Protein AF-A0A699SNW7-F1 (afdb_monomer_lite)

Secondary structure (DSSP, 8-state):
-TTSTT-EEEETTEEEEPPP-SEEEEES-----S-HHHHHHHHTSSSEEEEEESS--TTGGG-SEEEEPPPHHHHHHHHHH---S--HHHHHHHHHHHHHHH-TTTS--SSTTSS--SS-HHHHTTT-SS--S---

Foldseek 3Di:
DLLDAQDWDDDPNDIDGHHQAQEAEEDDDPPPDPDVVVVLNSLVRHVFYEAADCDDDPSVVSGPHYHHDPDVVVVVVVVVVPPDPDPVVVVVVVVLVVVCVVPQPVRFDPDPVSHDDQFDPPQQVVVDPPTHRDDD

Sequence (136 aa):
MLESPGRVFQLNGATIRYPDIGLVYLVADTANPQNFNHLRAAWASPETVVCHASSWTPTSRFADIVCATEWIAHLSQRALKERTPGNRALKETAESFERFLSAPETYPLKTPSGKVELFSKTIADFGYQDCGGHPA

pLDDT: mean 72.88, std 15.33, range [40.19, 94.19]

Organism: Tanacetum cinerariifolium (NCBI:txid118510)

Radius of gyration: 19.06 Å; chains: 1; bounding box: 46×37×50 Å

Structure (mmCIF, N/CA/C/O backbone):
data_AF-A0A699SNW7-F1
#
_entry.id   AF-A0A699SNW7-F1
#
loop_
_atom_site.group_PDB
_atom_site.id
_atom_site.type_symbol
_atom_site.label_atom_id
_atom_site.label_alt_id
_atom_site.label_comp_id
_atom_site.label_asym_id
_atom_site.label_entity_id
_atom_site.label_seq_id
_atom_site.pdbx_PDB_ins_code
_atom_site.Cartn_x
_atom_site.Cartn_y
_atom_site.Cartn_z
_atom_site.occupancy
_atom_site.B_iso_or_equiv
_atom_site.auth_seq_id
_atom_site.auth_comp_id
_atom_site.auth_asym_id
_atom_site.auth_atom_id
_atom_site.pdbx_PDB_model_num
ATOM 1 N N . MET A 1 1 ? -8.137 4.943 14.015 1.00 78.19 1 MET A N 1
ATOM 2 C CA . MET A 1 1 ? -8.303 5.703 12.761 1.00 78.19 1 MET A CA 1
ATOM 3 C C . MET A 1 1 ? -8.961 4.818 11.717 1.00 78.19 1 MET A C 1
ATOM 5 O O . MET A 1 1 ? -10.143 5.012 11.506 1.00 78.19 1 MET A O 1
ATOM 9 N N . LEU A 1 2 ? -8.275 3.790 11.203 1.00 81.62 2 LEU A N 1
ATOM 10 C CA . LEU A 1 2 ? -8.832 2.858 10.208 1.00 81.62 2 LEU A CA 1
ATOM 11 C C . LEU A 1 2 ? -10.087 2.099 10.686 1.00 81.62 2 LEU A C 1
ATOM 13 O O . LEU A 1 2 ? -11.085 2.087 9.994 1.00 81.62 2 LEU A O 1
ATOM 17 N N . GLU A 1 3 ? -10.105 1.552 11.907 1.00 84.81 3 GLU A N 1
ATOM 18 C CA . GLU A 1 3 ? -11.291 0.834 12.434 1.00 84.81 3 GLU A CA 1
ATOM 19 C C . GLU A 1 3 ? -12.453 1.748 12.870 1.00 84.81 3 GLU A C 1
ATOM 21 O O . GLU A 1 3 ? -13.480 1.273 13.351 1.00 84.81 3 GLU A O 1
ATOM 26 N N . SER A 1 4 ? -12.289 3.074 12.836 1.00 88.56 4 SER A N 1
ATOM 27 C CA . SER A 1 4 ? -13.331 3.989 13.326 1.00 88.56 4 SER A CA 1
ATOM 28 C C . SER A 1 4 ? -13.312 5.344 12.610 1.00 88.56 4 SER A C 1
ATOM 30 O O . SER A 1 4 ? -13.056 6.363 13.268 1.00 88.56 4 SER A O 1
ATOM 32 N N . PRO A 1 5 ? -13.577 5.394 11.293 1.00 87.62 5 PRO A N 1
ATOM 33 C CA . PRO A 1 5 ? -13.720 6.655 10.572 1.00 87.62 5 PRO A CA 1
ATOM 34 C C . PRO A 1 5 ? -14.728 7.582 11.267 1.00 87.62 5 PRO A C 1
ATOM 36 O O . PRO A 1 5 ? -15.752 7.143 11.791 1.00 87.62 5 PRO A O 1
ATOM 39 N N . GLY A 1 6 ? -14.427 8.878 11.344 1.00 89.44 6 GLY A N 1
ATOM 40 C CA . GLY A 1 6 ? -15.331 9.875 11.925 1.00 89.44 6 GLY A CA 1
ATOM 41 C C . GLY A 1 6 ? -15.425 9.901 13.458 1.00 89.44 6 GLY A C 1
ATOM 42 O O . GLY A 1 6 ? -16.066 10.810 13.996 1.00 89.44 6 GLY A O 1
ATOM 43 N N . ARG A 1 7 ? -14.773 8.981 14.185 1.00 93.12 7 ARG A N 1
ATOM 44 C CA . ARG A 1 7 ? -14.696 9.052 15.655 1.00 93.12 7 ARG A CA 1
ATOM 45 C C . ARG A 1 7 ? -13.970 10.326 16.086 1.00 93.12 7 ARG A C 1
ATOM 47 O O . ARG A 1 7 ? -12.923 10.673 15.545 1.00 93.12 7 ARG A O 1
ATOM 54 N N . VAL A 1 8 ? -14.522 10.996 17.093 1.00 93.50 8 VAL A N 1
ATOM 55 C CA . VAL A 1 8 ? -13.940 12.198 17.699 1.00 93.50 8 VAL A CA 1
ATOM 56 C C . VAL A 1 8 ? -13.159 11.812 18.955 1.00 93.50 8 VAL A C 1
ATOM 58 O O . VAL A 1 8 ? -13.609 10.965 19.729 1.00 93.50 8 VAL A O 1
ATOM 61 N N . PHE A 1 9 ? -11.983 12.404 19.153 1.00 89.69 9 PHE A N 1
ATOM 62 C CA . PHE A 1 9 ? -11.145 12.185 20.329 1.00 89.69 9 PHE A CA 1
ATOM 63 C C . PHE A 1 9 ? -10.331 13.437 20.677 1.00 89.69 9 PHE A C 1
ATOM 65 O O . PHE A 1 9 ? -10.046 14.265 19.812 1.00 89.69 9 PHE A O 1
ATOM 72 N N . GLN A 1 10 ? -9.940 13.550 21.948 1.00 94.19 10 GLN A N 1
ATOM 73 C CA . GLN A 1 10 ? -9.067 14.624 22.415 1.00 94.19 10 GLN A CA 1
ATOM 74 C C . GLN A 1 10 ? -7.601 14.200 22.305 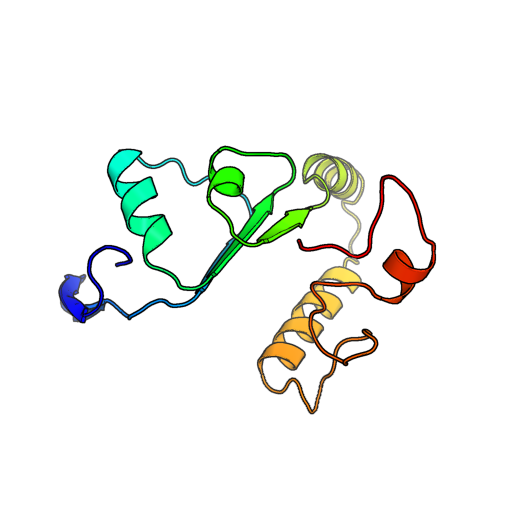1.00 94.19 10 GLN A C 1
ATOM 76 O O . GLN A 1 10 ? -7.230 13.129 22.786 1.00 94.19 10 GLN A O 1
ATOM 81 N N . LEU A 1 11 ? -6.764 15.055 21.723 1.00 85.56 11 LEU A N 1
ATOM 82 C CA . LEU A 1 11 ? -5.316 14.872 21.645 1.00 85.56 11 LEU A CA 1
ATOM 83 C C . LEU A 1 11 ? -4.617 16.212 21.868 1.00 85.56 11 LEU A C 1
ATOM 85 O O . LEU A 1 11 ? -4.860 17.161 21.132 1.00 85.56 11 LEU A O 1
ATOM 89 N N . ASN A 1 12 ? -3.744 16.295 22.874 1.00 89.94 12 ASN A N 1
ATOM 90 C CA . ASN A 1 12 ? -2.976 17.508 23.200 1.00 89.94 12 ASN A CA 1
ATOM 91 C C . ASN A 1 12 ? -3.843 18.779 23.328 1.00 89.94 12 ASN A C 1
ATOM 93 O O . ASN A 1 12 ? -3.457 19.854 22.881 1.00 89.94 12 ASN A O 1
ATOM 97 N N . GLY A 1 13 ? -5.041 18.648 23.910 1.00 92.88 13 GLY A N 1
ATOM 98 C CA . GLY A 1 13 ? -6.002 19.750 24.060 1.00 92.88 13 GLY A CA 1
ATOM 99 C C . GLY A 1 13 ? -6.806 20.087 22.799 1.00 92.88 13 GLY A C 1
ATOM 100 O O . GLY A 1 13 ? -7.724 20.898 22.875 1.00 92.88 13 GLY A O 1
ATOM 101 N N . ALA A 1 14 ? -6.521 19.444 21.665 1.00 87.56 14 ALA A N 1
ATOM 102 C CA . ALA A 1 14 ? -7.277 19.588 20.429 1.00 87.56 14 ALA A CA 1
ATOM 103 C C . ALA A 1 14 ? -8.338 18.489 20.286 1.00 87.56 14 ALA A C 1
ATOM 105 O O . ALA A 1 14 ? -8.103 17.327 20.625 1.00 87.56 14 ALA A O 1
ATOM 106 N N . THR A 1 15 ? -9.491 18.860 19.733 1.00 93.94 15 THR A N 1
ATOM 107 C CA . THR A 1 15 ? -10.534 17.921 19.314 1.00 93.94 15 THR A CA 1
ATOM 108 C C . THR A 1 15 ? -10.259 17.484 17.884 1.00 93.94 15 THR A C 1
ATOM 110 O O . THR A 1 15 ? -10.349 18.290 16.959 1.00 93.94 15 THR A O 1
ATOM 113 N N . ILE A 1 16 ? -9.930 16.210 17.691 1.00 91.00 16 ILE A N 1
ATOM 114 C CA . ILE A 1 16 ? -9.609 15.640 16.382 1.00 91.00 16 ILE A CA 1
ATOM 115 C C . ILE A 1 16 ? -10.699 14.642 15.992 1.00 91.00 16 ILE A C 1
ATOM 117 O O . ILE A 1 16 ? -11.161 13.847 16.810 1.00 91.00 16 ILE A O 1
ATOM 121 N N . ARG A 1 17 ? -11.107 14.669 14.722 1.00 90.06 17 ARG A N 1
ATOM 122 C CA . ARG A 1 17 ? -11.973 13.659 14.108 1.00 90.06 17 ARG A CA 1
ATOM 123 C C . ARG A 1 17 ? -11.116 12.754 13.231 1.00 90.06 17 ARG A C 1
ATOM 125 O O . ARG A 1 17 ? -10.350 13.260 12.416 1.00 90.06 17 ARG A O 1
ATOM 132 N N . TYR A 1 18 ? -11.234 11.437 13.389 1.00 87.75 18 TYR A N 1
ATOM 133 C CA . TYR A 1 18 ? -10.534 10.512 12.503 1.00 87.75 18 TYR A CA 1
ATOM 134 C C . TYR A 1 18 ? -11.007 10.705 11.057 1.00 87.75 18 TYR A C 1
ATOM 136 O O . TYR A 1 18 ? -12.222 10.708 10.828 1.00 87.75 18 TYR A O 1
ATOM 144 N N . PRO A 1 19 ? -10.078 10.869 10.099 1.00 81.94 19 PRO A N 1
ATOM 145 C CA . PRO A 1 19 ? -10.425 10.909 8.690 1.00 81.94 19 PRO A CA 1
ATOM 146 C C . PRO A 1 19 ? -10.958 9.551 8.239 1.00 81.94 19 PRO A C 1
ATOM 148 O O . PRO A 1 19 ? -10.654 8.516 8.841 1.00 81.94 19 PRO A O 1
ATOM 151 N N . ASP A 1 20 ? -11.741 9.587 7.170 1.00 84.69 20 ASP A N 1
ATOM 152 C CA . ASP A 1 20 ? -12.061 8.403 6.389 1.00 84.69 20 ASP A CA 1
ATOM 153 C C . ASP A 1 20 ? -10.930 8.166 5.383 1.00 84.69 20 ASP A C 1
ATOM 155 O O . ASP A 1 20 ? -10.555 9.080 4.647 1.00 84.69 20 ASP A O 1
ATOM 159 N N . ILE A 1 21 ? -10.301 6.993 5.433 1.00 82.25 21 ILE A N 1
ATOM 160 C CA . ILE A 1 21 ? -9.050 6.716 4.716 1.00 82.25 21 ILE A CA 1
ATOM 161 C C . ILE A 1 21 ? -9.316 5.667 3.650 1.00 82.25 21 ILE A C 1
ATOM 163 O O . ILE A 1 21 ? -9.411 4.486 3.966 1.00 82.25 21 ILE A O 1
ATOM 167 N N . GLY A 1 22 ? -9.361 6.105 2.391 1.00 77.38 22 GLY A N 1
ATOM 168 C CA . GLY A 1 22 ? -9.510 5.216 1.235 1.00 77.38 22 GLY A CA 1
ATOM 169 C C . GLY A 1 22 ? -8.203 4.569 0.763 1.00 77.38 22 GLY A C 1
ATOM 170 O O . GLY A 1 22 ? -8.242 3.493 0.184 1.00 77.38 22 GLY A O 1
ATOM 171 N N . LEU A 1 23 ? -7.039 5.173 1.038 1.00 84.06 23 LEU A N 1
ATOM 172 C CA . LEU A 1 23 ? -5.738 4.669 0.582 1.00 84.06 23 LEU A CA 1
ATOM 173 C C . LEU A 1 23 ? -4.724 4.603 1.724 1.00 84.06 23 LEU A C 1
ATOM 175 O O . LEU A 1 23 ? -4.470 5.599 2.404 1.00 84.06 23 LEU A O 1
ATOM 179 N N . VAL A 1 24 ? -4.076 3.449 1.869 1.00 82.94 24 VAL A N 1
ATOM 180 C CA . VAL A 1 24 ? -2.890 3.274 2.714 1.00 82.94 24 VAL A CA 1
ATOM 181 C C . VAL A 1 24 ? -1.687 2.994 1.822 1.00 82.94 24 VAL A C 1
ATOM 183 O O . VAL A 1 24 ? -1.640 1.981 1.136 1.00 82.94 24 VAL A O 1
ATOM 186 N N . TYR A 1 25 ? -0.696 3.885 1.848 1.00 84.81 25 TYR A N 1
ATOM 187 C CA . TYR A 1 25 ? 0.574 3.712 1.142 1.00 84.81 25 TYR A CA 1
ATOM 188 C C . TYR A 1 25 ? 1.701 3.525 2.162 1.00 84.81 25 TYR A C 1
ATOM 190 O O . TYR A 1 25 ? 2.046 4.455 2.894 1.00 84.81 25 TYR A O 1
ATOM 198 N N . LEU A 1 26 ? 2.246 2.311 2.241 1.00 79.00 26 LEU A N 1
ATOM 199 C CA . LEU A 1 26 ? 3.237 1.917 3.238 1.00 79.00 26 LEU A CA 1
ATOM 200 C C . LEU A 1 26 ? 4.614 1.733 2.588 1.00 79.00 26 LEU A C 1
ATOM 202 O O . LEU A 1 26 ? 4.764 0.918 1.681 1.00 79.00 26 LEU A O 1
ATOM 206 N N . VAL A 1 27 ? 5.628 2.447 3.081 1.00 75.12 27 VAL A N 1
ATOM 207 C CA . VAL A 1 27 ? 7.029 2.333 2.637 1.00 75.12 27 VAL A CA 1
ATOM 208 C C . VAL A 1 27 ? 7.896 1.993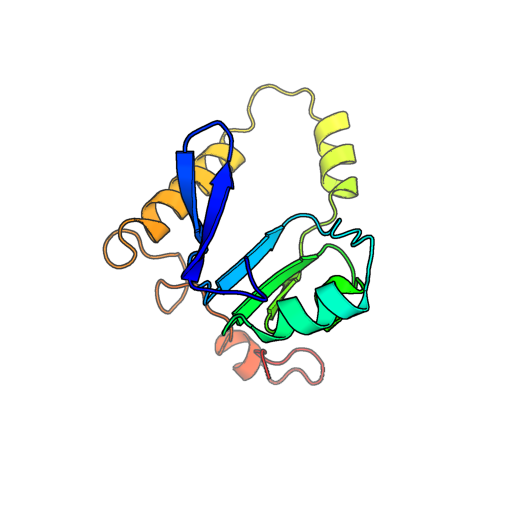 3.842 1.00 75.12 27 VAL A C 1
ATOM 210 O O . VAL A 1 27 ? 7.760 2.638 4.877 1.00 75.12 27 VAL A O 1
ATOM 213 N N . ALA A 1 28 ? 8.796 1.018 3.685 1.00 62.47 28 ALA A N 1
ATOM 214 C CA . ALA A 1 28 ? 9.586 0.422 4.766 1.00 62.47 28 ALA A CA 1
ATOM 215 C C . ALA A 1 28 ? 8.690 -0.293 5.793 1.00 62.47 28 ALA A C 1
ATOM 217 O O . ALA A 1 28 ? 8.288 0.251 6.819 1.00 62.47 28 ALA A O 1
ATOM 218 N N . ASP A 1 29 ? 8.353 -1.541 5.474 1.00 60.12 29 ASP A N 1
ATOM 219 C CA . ASP A 1 29 ? 7.475 -2.374 6.285 1.00 60.12 29 ASP A CA 1
ATOM 220 C C . ASP A 1 29 ? 8.076 -2.747 7.650 1.00 60.12 29 ASP A C 1
ATOM 222 O O . ASP A 1 29 ? 8.771 -3.751 7.807 1.00 60.12 29 ASP A O 1
ATOM 226 N N . THR A 1 30 ? 7.736 -1.960 8.666 1.00 55.78 30 THR A N 1
ATOM 227 C CA . THR A 1 30 ? 7.826 -2.386 10.063 1.00 55.78 30 THR A CA 1
ATOM 228 C C . THR A 1 30 ? 6.518 -2.104 10.792 1.00 55.78 30 THR A C 1
ATOM 230 O O . THR A 1 30 ? 6.517 -1.523 11.883 1.00 55.78 30 THR A O 1
ATOM 233 N N . ALA A 1 31 ? 5.378 -2.488 10.208 1.00 56.03 31 ALA A N 1
ATOM 234 C CA . ALA A 1 31 ? 4.161 -2.583 11.002 1.00 56.03 31 ALA A CA 1
ATOM 235 C C . ALA A 1 31 ? 4.351 -3.740 11.998 1.00 56.03 31 ALA A C 1
ATOM 237 O O . ALA A 1 31 ? 4.172 -4.905 11.660 1.00 56.03 31 ALA A O 1
ATOM 238 N N . ASN A 1 32 ? 4.763 -3.424 13.228 1.00 61.72 32 ASN A N 1
ATOM 239 C CA . ASN A 1 32 ? 4.821 -4.374 14.339 1.00 61.72 32 ASN A CA 1
ATOM 240 C C . ASN A 1 32 ? 3.608 -4.143 15.252 1.00 61.72 32 ASN A C 1
ATOM 242 O O . ASN A 1 32 ? 3.731 -3.482 16.291 1.00 61.72 32 ASN A O 1
ATOM 246 N N . PRO A 1 33 ? 2.399 -4.568 14.838 1.00 63.81 33 PRO A N 1
ATOM 247 C CA . PRO A 1 33 ? 1.214 -4.352 15.643 1.00 63.81 33 PRO A CA 1
ATOM 248 C C . PRO A 1 33 ? 1.315 -5.172 16.930 1.00 63.81 33 PRO A C 1
ATOM 250 O O . PRO A 1 33 ? 1.565 -6.373 16.915 1.00 63.81 33 PRO A O 1
ATOM 253 N N . GLN A 1 34 ? 1.014 -4.537 18.058 1.00 68.44 34 GLN A N 1
ATOM 254 C CA . GLN A 1 34 ? 0.876 -5.240 19.337 1.00 68.44 34 GLN A CA 1
ATOM 255 C C . GLN A 1 34 ? -0.287 -6.253 19.314 1.00 68.44 34 GLN A C 1
ATOM 257 O O . GLN A 1 34 ? -0.315 -7.188 20.109 1.00 68.44 34 GLN A O 1
ATOM 262 N N . ASN A 1 35 ? -1.256 -6.082 18.403 1.00 75.75 35 ASN A N 1
ATOM 263 C CA . ASN A 1 35 ? -2.381 -6.993 18.224 1.00 75.75 35 ASN A CA 1
ATOM 264 C C . ASN A 1 35 ? -2.703 -7.206 16.736 1.00 75.75 35 ASN A C 1
ATOM 266 O O . ASN A 1 35 ? -3.227 -6.322 16.054 1.00 75.75 35 ASN A O 1
ATOM 270 N N . PHE A 1 36 ? -2.418 -8.413 16.249 1.00 71.75 36 PHE A N 1
ATOM 271 C CA . PHE A 1 36 ? -2.612 -8.798 14.851 1.00 71.75 36 PHE A CA 1
ATOM 272 C C . PHE A 1 36 ? -4.083 -8.842 14.412 1.00 71.75 36 PHE A C 1
ATOM 274 O O . PHE A 1 36 ? -4.367 -8.608 13.240 1.00 71.75 36 PHE A O 1
ATOM 281 N N . ASN A 1 37 ? -5.027 -9.091 15.326 1.00 79.94 37 ASN A N 1
ATOM 282 C CA . ASN A 1 37 ? -6.450 -9.148 14.976 1.00 79.94 37 ASN A CA 1
ATOM 283 C C . ASN A 1 37 ? -6.994 -7.763 14.622 1.00 79.94 37 ASN A C 1
ATOM 285 O O . ASN A 1 37 ? -7.726 -7.625 13.643 1.00 79.94 37 ASN A O 1
ATOM 289 N N . HIS A 1 38 ? -6.581 -6.743 15.376 1.00 80.38 38 HIS A N 1
ATOM 290 C CA . HIS A 1 38 ? -6.890 -5.351 15.058 1.00 80.38 38 HIS A CA 1
ATOM 291 C C . HIS A 1 38 ? -6.203 -4.915 13.769 1.00 80.38 38 HIS A C 1
ATOM 293 O O . HIS A 1 38 ? -6.860 -4.361 12.897 1.00 80.38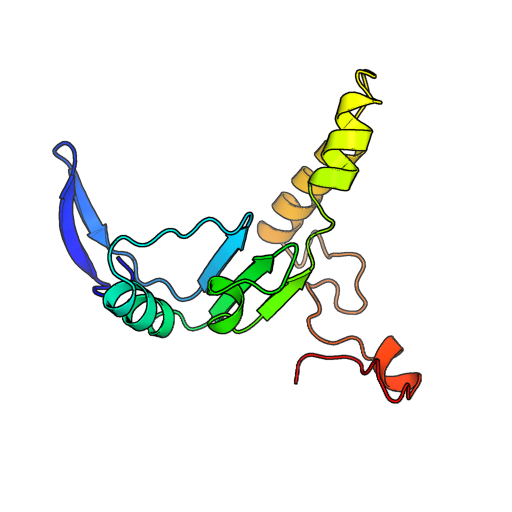 38 HIS A O 1
ATOM 299 N N . LEU A 1 39 ? -4.921 -5.262 13.569 1.00 77.06 39 LEU A N 1
ATOM 300 C CA . LEU A 1 39 ? -4.248 -4.955 12.301 1.00 77.06 39 LEU A CA 1
ATOM 301 C C . LEU A 1 39 ? -5.040 -5.500 11.106 1.00 77.06 39 LEU A C 1
ATOM 303 O O . LEU A 1 39 ? -5.301 -4.763 10.162 1.00 77.06 39 LEU A O 1
ATOM 307 N N . ARG A 1 40 ? -5.466 -6.766 11.171 1.00 78.12 40 ARG A N 1
ATOM 308 C CA . ARG A 1 40 ? -6.234 -7.399 10.095 1.00 78.12 40 ARG A CA 1
ATOM 309 C C . ARG A 1 40 ? -7.570 -6.699 9.842 1.00 78.12 40 ARG A C 1
ATOM 311 O O . ARG A 1 40 ? -7.929 -6.491 8.691 1.00 78.12 40 ARG A O 1
ATOM 318 N N . ALA A 1 41 ? -8.306 -6.354 10.899 1.00 81.44 41 ALA A N 1
ATOM 319 C CA . ALA A 1 41 ? -9.582 -5.652 10.774 1.00 81.44 41 ALA A CA 1
ATOM 320 C C . ALA A 1 41 ? -9.399 -4.237 10.201 1.00 81.44 41 ALA A C 1
ATOM 322 O O . ALA A 1 41 ? -10.129 -3.833 9.302 1.00 81.44 41 ALA A O 1
ATOM 323 N N . ALA A 1 42 ? -8.384 -3.513 10.674 1.00 81.81 42 ALA A N 1
ATOM 324 C CA . ALA A 1 42 ? -8.021 -2.188 10.192 1.00 81.81 42 ALA A CA 1
ATOM 325 C C . ALA A 1 42 ? -7.631 -2.187 8.707 1.00 81.81 42 ALA A C 1
ATOM 327 O O . ALA A 1 42 ? -7.984 -1.260 7.986 1.00 81.81 42 ALA A O 1
ATOM 328 N N . TRP A 1 43 ? -6.918 -3.219 8.254 1.00 77.88 43 TRP A N 1
ATOM 329 C CA . TRP A 1 43 ? -6.455 -3.354 6.870 1.00 77.88 43 TRP A CA 1
ATOM 330 C C . TRP A 1 43 ? -7.563 -3.650 5.862 1.00 77.88 43 TRP A C 1
ATOM 332 O O . TRP A 1 43 ? -7.361 -3.426 4.679 1.00 77.88 43 TRP A O 1
ATOM 342 N N . ALA A 1 44 ? -8.732 -4.096 6.319 1.00 81.25 44 ALA A N 1
ATOM 343 C CA . ALA A 1 44 ? -9.900 -4.280 5.461 1.00 81.25 44 ALA A CA 1
ATOM 344 C C . ALA A 1 44 ? -10.717 -2.990 5.255 1.00 81.25 44 ALA A C 1
ATOM 346 O O . ALA A 1 44 ? -11.703 -3.014 4.527 1.00 81.25 44 ALA A O 1
ATOM 347 N N . SER A 1 45 ? -10.373 -1.894 5.943 1.00 85.31 45 SER A N 1
ATOM 348 C CA . SER A 1 45 ? -11.139 -0.644 5.872 1.00 85.31 45 SER A CA 1
ATOM 349 C C . SER A 1 45 ? -10.810 0.246 4.666 1.00 85.31 45 SER A C 1
ATOM 351 O O . SER A 1 45 ? -11.750 0.851 4.156 1.00 85.31 45 SER A O 1
ATOM 353 N N . PRO A 1 46 ? -9.542 0.418 4.243 1.00 85.88 46 PRO A N 1
ATOM 354 C CA . PRO A 1 46 ? -9.222 1.193 3.047 1.00 85.88 46 PRO A CA 1
ATOM 355 C C . PRO A 1 46 ? -9.741 0.520 1.776 1.00 85.88 46 PRO A C 1
ATOM 357 O O . PRO A 1 46 ? -9.816 -0.702 1.705 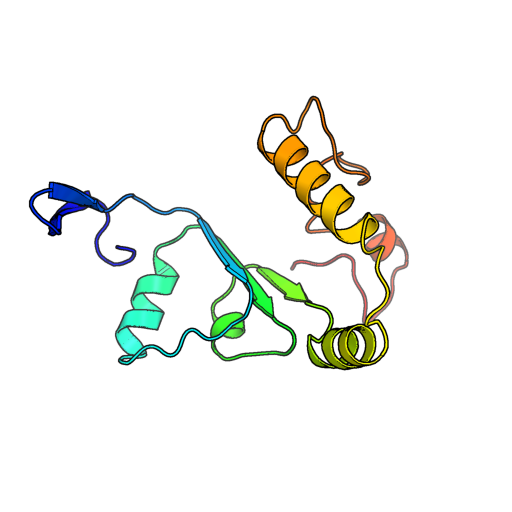1.00 85.88 46 PRO A O 1
ATOM 360 N N . GLU A 1 47 ? -10.021 1.319 0.748 1.00 85.88 47 GLU A N 1
ATOM 361 C CA . GLU A 1 47 ? -10.319 0.819 -0.600 1.00 85.88 47 GLU A CA 1
ATOM 362 C C . GLU A 1 47 ? -9.071 0.270 -1.296 1.00 85.88 47 GLU A C 1
ATOM 364 O O . GLU A 1 47 ? -9.171 -0.548 -2.206 1.00 85.88 47 GLU A O 1
ATOM 369 N N . THR A 1 48 ? -7.888 0.764 -0.927 1.00 84.62 48 THR A N 1
ATOM 370 C CA . THR A 1 48 ? -6.625 0.312 -1.508 1.00 84.62 48 THR A CA 1
ATOM 371 C C . THR A 1 48 ? -5.491 0.382 -0.494 1.00 84.62 48 THR A C 1
ATOM 373 O O . THR A 1 48 ? -5.306 1.376 0.215 1.00 84.62 48 THR A O 1
ATOM 376 N N . VAL A 1 49 ? -4.670 -0.661 -0.473 1.00 84.44 49 VAL A N 1
ATOM 377 C CA . VAL A 1 49 ? -3.441 -0.751 0.302 1.00 84.44 49 VAL A CA 1
ATOM 378 C C . VAL A 1 49 ? -2.270 -1.071 -0.618 1.00 84.44 49 VAL A C 1
ATOM 380 O O . VAL A 1 49 ? -2.211 -2.115 -1.265 1.00 84.44 49 VAL A O 1
ATOM 383 N N . VAL A 1 50 ? -1.297 -0.167 -0.642 1.00 85.62 50 VAL A N 1
ATOM 384 C CA . VAL A 1 50 ? -0.054 -0.311 -1.396 1.00 85.62 50 VAL A CA 1
ATOM 385 C C . VAL A 1 50 ? 1.088 -0.541 -0.417 1.00 85.62 50 VAL A C 1
ATOM 387 O O . VAL A 1 50 ? 1.325 0.266 0.484 1.00 85.62 50 VAL A O 1
ATOM 390 N N . CYS A 1 51 ? 1.819 -1.634 -0.604 1.00 83.69 51 CYS A N 1
ATOM 391 C CA . CYS A 1 51 ? 2.955 -2.010 0.223 1.00 83.69 51 CYS A CA 1
ATOM 392 C C . CYS A 1 51 ? 4.241 -1.982 -0.604 1.00 83.69 51 CYS A C 1
ATOM 394 O O . CYS A 1 51 ? 4.408 -2.752 -1.546 1.00 83.69 51 CYS A O 1
ATOM 396 N N . HIS A 1 52 ? 5.171 -1.108 -0.231 1.00 84.25 52 HIS A N 1
ATOM 397 C CA . HIS A 1 52 ? 6.528 -1.094 -0.756 1.00 84.25 52 HIS A CA 1
ATOM 398 C C . HIS A 1 52 ? 7.405 -1.984 0.130 1.00 84.25 52 HIS A C 1
ATOM 400 O O . HIS A 1 52 ? 7.771 -1.599 1.247 1.00 84.25 52 HIS A O 1
ATOM 406 N N . ALA A 1 53 ? 7.737 -3.177 -0.365 1.00 73.44 53 ALA A N 1
ATOM 407 C CA . ALA A 1 53 ? 8.470 -4.181 0.396 1.00 73.44 53 ALA A CA 1
ATOM 408 C C . ALA A 1 53 ? 9.685 -4.701 -0.376 1.00 73.44 53 ALA A C 1
ATOM 410 O O . ALA A 1 53 ? 9.698 -4.776 -1.602 1.00 73.44 53 ALA A O 1
ATOM 411 N N . SER A 1 54 ? 10.756 -5.012 0.348 1.00 71.12 54 SER A N 1
ATOM 412 C CA . SER A 1 54 ? 12.005 -5.537 -0.222 1.00 71.12 54 SER A CA 1
ATOM 413 C C . SER A 1 54 ? 12.007 -7.068 -0.317 1.00 71.12 54 SER A C 1
ATOM 415 O O . SER A 1 54 ? 12.886 -7.669 -0.933 1.00 71.12 54 SER A O 1
ATOM 417 N N . SER A 1 55 ? 11.019 -7.700 0.308 1.00 68.00 55 SER A N 1
ATOM 418 C CA . SER A 1 55 ? 10.721 -9.125 0.283 1.00 68.00 55 SER A CA 1
ATOM 419 C C . SER A 1 55 ? 9.238 -9.328 0.607 1.00 68.00 55 SER A C 1
ATOM 421 O O . SER A 1 55 ? 8.554 -8.395 1.018 1.00 68.00 55 SER A O 1
ATOM 423 N N . TRP A 1 56 ? 8.727 -10.547 0.429 1.00 73.56 56 TRP A N 1
ATOM 424 C CA . TRP A 1 56 ? 7.376 -10.901 0.863 1.00 73.56 56 TRP A CA 1
ATOM 425 C C . TRP A 1 56 ? 7.273 -10.851 2.391 1.00 73.56 56 TRP A C 1
ATOM 427 O O . TRP A 1 56 ? 7.779 -11.738 3.081 1.00 73.56 56 TRP A O 1
ATOM 437 N N . THR A 1 57 ? 6.602 -9.833 2.922 1.00 72.38 57 THR A N 1
ATOM 438 C CA . THR A 1 57 ? 6.388 -9.683 4.363 1.00 72.38 57 THR A CA 1
ATOM 439 C C . THR A 1 57 ? 4.954 -10.050 4.766 1.00 72.38 57 THR A C 1
ATOM 441 O O . THR A 1 57 ? 4.071 -10.152 3.906 1.00 72.38 57 THR A O 1
ATOM 444 N N . PRO A 1 58 ? 4.670 -10.260 6.069 1.00 72.06 58 PRO A N 1
ATOM 445 C CA . PRO A 1 58 ? 3.299 -10.445 6.543 1.00 72.06 58 PRO A CA 1
ATOM 446 C C . PRO A 1 58 ? 2.377 -9.294 6.131 1.00 72.06 58 PRO A C 1
ATOM 448 O O . PRO A 1 58 ? 1.230 -9.532 5.781 1.00 72.06 58 PRO A O 1
ATOM 451 N N . THR A 1 59 ? 2.893 -8.068 6.115 1.00 72.31 59 THR A N 1
ATOM 452 C CA . THR A 1 59 ? 2.172 -6.861 5.712 1.00 72.31 59 THR A CA 1
ATOM 453 C C . THR A 1 59 ? 1.857 -6.866 4.213 1.00 72.31 59 THR A C 1
ATOM 455 O O . THR A 1 59 ? 0.730 -6.572 3.824 1.00 72.31 59 THR A O 1
ATOM 458 N N . SER A 1 60 ? 2.787 -7.319 3.362 1.00 77.56 60 SER A N 1
ATOM 459 C CA . SER A 1 60 ? 2.533 -7.491 1.922 1.00 77.56 60 SER A CA 1
ATOM 460 C C . SER A 1 60 ? 1.416 -8.496 1.612 1.00 77.56 60 SER A C 1
ATOM 462 O O . SER A 1 60 ? 0.795 -8.392 0.562 1.00 77.56 60 SER A O 1
ATOM 464 N N . ARG A 1 61 ? 1.111 -9.449 2.512 1.00 78.25 61 ARG A N 1
ATOM 465 C CA . ARG A 1 61 ? -0.006 -10.409 2.331 1.00 78.25 61 ARG A CA 1
ATOM 466 C C . ARG A 1 61 ? -1.384 -9.795 2.392 1.00 78.25 61 ARG A C 1
ATOM 468 O O . ARG A 1 61 ? -2.328 -10.437 1.946 1.00 78.25 61 ARG A O 1
ATOM 475 N N . PHE A 1 62 ? -1.499 -8.610 2.962 1.00 77.94 62 PHE A N 1
ATOM 476 C CA . PHE A 1 62 ? -2.774 -7.931 3.098 1.00 77.94 62 PHE A CA 1
ATOM 477 C C . PHE A 1 62 ? -2.885 -6.740 2.135 1.00 77.94 62 PHE A C 1
ATOM 479 O O . PHE A 1 62 ? -3.863 -6.010 2.205 1.00 77.94 62 PHE A O 1
ATOM 486 N N . ALA A 1 63 ? -1.884 -6.522 1.272 1.00 79.88 63 ALA A N 1
ATOM 487 C CA . ALA A 1 63 ? -1.859 -5.407 0.335 1.00 79.88 63 ALA A CA 1
ATOM 488 C C . ALA A 1 63 ? -2.532 -5.781 -0.986 1.00 79.88 63 ALA A C 1
ATOM 490 O O . ALA A 1 63 ? -2.361 -6.899 -1.470 1.00 79.88 63 ALA A O 1
ATOM 491 N N . ASP A 1 64 ? -3.221 -4.818 -1.593 1.00 83.12 64 ASP A N 1
ATOM 492 C CA . ASP A 1 64 ? -3.760 -4.951 -2.948 1.00 83.12 64 ASP A CA 1
ATOM 493 C C . ASP A 1 64 ? -2.641 -4.840 -3.989 1.00 83.12 64 ASP A C 1
ATOM 495 O O . ASP A 1 64 ? -2.645 -5.528 -5.006 1.00 83.12 64 ASP A O 1
ATOM 499 N N . ILE A 1 65 ? -1.648 -3.982 -3.726 1.00 84.25 65 ILE A N 1
ATOM 500 C CA . ILE A 1 65 ? -0.510 -3.751 -4.620 1.00 84.25 65 ILE A CA 1
ATOM 501 C C . ILE A 1 65 ? 0.786 -3.883 -3.823 1.00 84.25 65 ILE A C 1
ATOM 503 O O . ILE A 1 65 ? 1.012 -3.155 -2.854 1.00 84.25 65 ILE A O 1
ATOM 507 N N . VAL A 1 66 ? 1.671 -4.783 -4.257 1.00 80.50 66 VAL A N 1
ATOM 508 C CA . VAL A 1 66 ? 3.020 -4.922 -3.696 1.00 80.50 66 VAL A CA 1
ATOM 509 C C . VAL A 1 66 ? 4.029 -4.370 -4.689 1.00 80.50 66 VAL A C 1
ATOM 511 O O . VAL A 1 66 ? 4.304 -4.973 -5.725 1.00 80.50 66 VAL A O 1
ATOM 514 N N . CYS A 1 67 ? 4.604 -3.222 -4.355 1.00 82.38 67 CYS A N 1
ATOM 515 C CA . CYS A 1 67 ? 5.697 -2.647 -5.115 1.00 82.38 67 CYS A CA 1
ATOM 516 C C . CYS A 1 67 ? 7.016 -3.214 -4.580 1.00 82.38 67 CYS A C 1
ATOM 518 O O . CYS A 1 67 ? 7.287 -3.174 -3.374 1.00 82.38 67 CYS A O 1
ATOM 520 N N . ALA A 1 68 ? 7.852 -3.738 -5.475 1.00 69.06 68 ALA A N 1
ATOM 521 C CA . ALA A 1 68 ? 9.194 -4.158 -5.108 1.00 69.06 68 ALA A CA 1
ATOM 522 C C . ALA A 1 68 ? 10.031 -2.919 -4.776 1.00 69.06 68 ALA A C 1
ATOM 524 O O . ALA A 1 68 ? 10.227 -2.046 -5.619 1.00 69.06 68 ALA A O 1
ATOM 525 N N . THR A 1 69 ? 10.547 -2.854 -3.552 1.00 68.81 69 THR A N 1
ATOM 526 C CA . THR A 1 69 ? 11.648 -1.938 -3.247 1.00 68.81 69 THR A CA 1
ATOM 527 C C . THR A 1 69 ? 12.956 -2.649 -3.532 1.00 68.81 69 THR A C 1
ATOM 529 O O . THR A 1 69 ? 13.165 -3.801 -3.141 1.00 68.81 69 THR A O 1
ATOM 532 N N . GLU A 1 70 ? 13.867 -1.954 -4.192 1.00 58.09 70 GLU A N 1
ATOM 533 C CA . GLU A 1 70 ? 15.257 -2.373 -4.213 1.00 58.09 70 GLU A CA 1
ATOM 534 C C . GLU A 1 70 ? 15.825 -2.358 -2.784 1.00 58.09 70 GLU A C 1
ATOM 536 O O . GLU A 1 70 ? 15.609 -1.439 -1.993 1.00 58.09 70 GLU A O 1
ATOM 541 N N . TRP A 1 71 ? 16.497 -3.452 -2.426 1.00 51.31 71 TRP A N 1
ATOM 542 C CA . TRP A 1 71 ? 16.942 -3.751 -1.068 1.00 51.31 71 TRP A CA 1
ATOM 543 C C . TRP A 1 71 ? 17.781 -2.605 -0.472 1.00 51.31 71 TRP A C 1
ATOM 545 O O . TRP A 1 71 ? 18.847 -2.267 -0.995 1.00 51.31 71 TRP A O 1
ATOM 555 N N . ILE A 1 72 ? 17.377 -2.091 0.700 1.00 51.22 72 ILE A N 1
ATOM 556 C CA . ILE A 1 72 ? 18.168 -1.116 1.472 1.00 51.22 72 ILE A CA 1
ATOM 557 C C . ILE A 1 72 ? 19.587 -1.631 1.748 1.00 51.22 72 ILE A C 1
ATOM 559 O O . ILE A 1 72 ? 20.482 -0.806 1.850 1.00 51.22 72 ILE A O 1
ATOM 563 N N . ALA A 1 73 ? 19.868 -2.944 1.799 1.00 44.16 73 ALA A N 1
ATOM 564 C CA . ALA A 1 73 ? 21.257 -3.381 1.996 1.00 44.16 73 ALA A CA 1
ATOM 565 C C . ALA A 1 73 ? 22.168 -3.185 0.767 1.00 44.16 73 ALA A C 1
ATOM 567 O O . ALA A 1 73 ? 23.383 -3.099 0.925 1.00 44.16 73 ALA A O 1
ATOM 568 N N . HIS A 1 74 ? 21.616 -3.046 -0.445 1.00 47.22 74 HIS A N 1
ATOM 569 C CA . HIS A 1 74 ? 22.411 -2.660 -1.616 1.00 47.22 74 HIS A CA 1
ATOM 570 C C . HIS A 1 74 ? 22.701 -1.152 -1.608 1.00 47.22 74 HIS A C 1
ATOM 572 O O . HIS A 1 74 ? 23.814 -0.731 -1.921 1.00 47.22 74 HIS A O 1
ATOM 578 N N . LEU A 1 75 ? 21.735 -0.341 -1.157 1.00 47.78 75 LEU A N 1
ATOM 579 C CA . LEU A 1 75 ? 21.902 1.102 -0.973 1.00 47.78 75 LEU A CA 1
ATOM 580 C C . LEU A 1 75 ? 22.702 1.461 0.276 1.00 47.78 75 LEU A C 1
ATOM 582 O O . LEU A 1 75 ? 23.392 2.464 0.249 1.00 47.78 75 LEU A O 1
ATOM 586 N N . SER A 1 76 ? 22.688 0.664 1.342 1.00 44.12 76 SER A N 1
ATOM 587 C CA . SER A 1 76 ? 23.544 0.887 2.505 1.00 44.12 76 SER A CA 1
ATOM 588 C C . SER A 1 76 ? 24.973 0.459 2.201 1.00 44.12 76 SER A C 1
ATOM 590 O O . SER A 1 76 ? 25.886 1.168 2.594 1.00 44.12 76 SER A O 1
ATOM 592 N N . GLN A 1 77 ? 25.208 -0.589 1.401 1.00 40.19 77 GLN A N 1
ATOM 593 C CA . GLN A 1 77 ? 26.554 -0.868 0.887 1.00 40.19 77 GLN A CA 1
ATOM 594 C C . GLN A 1 77 ? 27.031 0.160 -0.149 1.00 40.19 77 GLN A C 1
ATOM 596 O O . GLN A 1 77 ? 28.220 0.474 -0.150 1.00 40.19 77 GLN A O 1
ATOM 601 N N . ARG A 1 78 ? 26.147 0.730 -0.983 1.00 42.34 78 ARG A N 1
ATOM 602 C CA . ARG A 1 78 ? 26.483 1.887 -1.833 1.00 42.34 78 ARG A CA 1
ATOM 603 C C . ARG A 1 78 ? 26.721 3.145 -1.010 1.00 42.34 78 ARG A C 1
ATOM 605 O O . ARG A 1 78 ? 27.777 3.716 -1.154 1.00 42.34 78 ARG A O 1
ATOM 612 N N . ALA A 1 79 ? 25.847 3.524 -0.085 1.00 44.97 79 ALA A N 1
ATOM 613 C CA . ALA A 1 79 ? 25.972 4.719 0.756 1.00 44.97 79 ALA A CA 1
ATOM 614 C C . ALA A 1 79 ? 27.134 4.633 1.762 1.00 44.97 79 ALA A C 1
ATOM 616 O O . ALA A 1 79 ? 27.770 5.643 2.053 1.00 44.97 79 ALA A O 1
ATOM 617 N N . LEU A 1 80 ? 27.471 3.435 2.256 1.00 43.50 80 LEU A N 1
ATOM 618 C CA . LEU A 1 80 ? 28.688 3.205 3.045 1.00 43.50 80 LEU A CA 1
ATOM 619 C C . LEU A 1 80 ? 29.952 3.244 2.167 1.00 43.50 80 LEU A C 1
ATOM 621 O O . LEU A 1 80 ? 31.014 3.605 2.672 1.00 43.50 80 LEU A O 1
ATOM 625 N N . LYS A 1 81 ? 29.850 2.936 0.863 1.00 42.09 81 LYS A N 1
ATOM 626 C CA . LYS A 1 81 ? 30.923 3.136 -0.134 1.00 42.09 81 LYS A CA 1
ATOM 627 C C . LYS A 1 81 ? 30.937 4.549 -0.754 1.00 42.09 81 LYS A C 1
ATOM 629 O O . LYS A 1 81 ? 31.973 4.968 -1.254 1.00 42.09 81 LYS A O 1
ATOM 634 N N . GLU A 1 82 ? 29.840 5.301 -0.666 1.00 48.25 82 GLU A N 1
ATOM 635 C CA . GLU A 1 82 ? 29.577 6.613 -1.274 1.00 48.25 82 GLU A CA 1
ATOM 636 C C . GLU A 1 82 ? 29.366 7.690 -0.194 1.00 48.25 82 GLU A C 1
ATOM 638 O O . GLU A 1 82 ? 28.408 8.463 -0.224 1.00 48.25 82 GLU A O 1
ATOM 643 N N . ARG A 1 83 ? 30.327 7.848 0.726 1.00 44.53 83 ARG A N 1
ATOM 644 C CA . ARG A 1 83 ? 30.562 9.143 1.408 1.00 44.53 83 ARG A CA 1
ATOM 645 C C . ARG A 1 83 ? 31.072 10.197 0.401 1.00 44.53 83 ARG A C 1
ATOM 647 O O . ARG A 1 83 ? 32.047 10.895 0.664 1.00 44.53 83 ARG A O 1
ATOM 654 N N . THR A 1 84 ? 30.421 10.301 -0.755 1.00 42.88 84 THR A N 1
ATOM 655 C CA . THR A 1 84 ? 30.757 11.189 -1.865 1.00 42.88 84 THR A CA 1
ATOM 656 C C . THR A 1 84 ? 29.694 12.290 -1.934 1.00 42.88 84 THR A C 1
ATOM 658 O O . THR A 1 84 ? 28.504 11.990 -2.050 1.00 42.88 84 THR A O 1
ATOM 661 N N . PRO A 1 85 ? 30.071 13.574 -1.850 1.00 42.00 85 PRO A N 1
ATOM 662 C CA . PRO A 1 85 ? 29.122 14.674 -1.961 1.00 42.00 85 PRO A CA 1
ATOM 663 C C . PRO A 1 85 ? 28.603 14.758 -3.404 1.00 42.00 85 PRO A C 1
ATOM 665 O O . PRO A 1 85 ? 29.379 15.016 -4.319 1.00 42.00 85 PRO A O 1
ATOM 668 N N . GLY A 1 86 ? 27.301 14.533 -3.628 1.00 48.88 86 GLY A N 1
ATOM 669 C CA . GLY A 1 86 ? 26.727 14.678 -4.975 1.00 48.88 86 GLY A CA 1
ATOM 670 C C . GLY A 1 86 ? 25.466 13.884 -5.310 1.00 48.88 86 GLY A C 1
ATOM 671 O O . GLY A 1 86 ? 25.230 13.630 -6.487 1.00 48.88 86 GLY A O 1
ATOM 672 N N . ASN A 1 87 ? 24.629 13.498 -4.343 1.00 50.69 87 ASN A N 1
ATOM 673 C CA . ASN A 1 87 ? 23.445 12.676 -4.631 1.00 50.69 87 ASN A CA 1
ATOM 674 C C . ASN A 1 87 ? 22.241 13.489 -5.173 1.00 50.69 87 ASN A C 1
ATOM 676 O O . ASN A 1 87 ? 21.131 13.451 -4.645 1.00 50.69 87 ASN A O 1
ATOM 680 N N . ARG A 1 88 ? 22.491 14.284 -6.221 1.00 50.34 88 ARG A N 1
ATOM 681 C CA . ARG A 1 88 ? 21.539 15.193 -6.883 1.00 50.34 88 ARG A CA 1
ATOM 682 C C . ARG A 1 88 ? 20.366 14.448 -7.535 1.00 50.34 88 ARG A C 1
ATOM 684 O O . ARG A 1 88 ? 19.240 14.928 -7.474 1.00 50.34 88 ARG A O 1
ATOM 691 N N . ALA A 1 89 ? 20.616 13.247 -8.054 1.00 48.34 89 ALA A N 1
ATOM 692 C CA . ALA A 1 89 ? 19.618 12.423 -8.737 1.00 48.34 89 ALA A CA 1
ATOM 693 C C . ALA A 1 89 ? 18.455 11.981 -7.822 1.00 48.34 89 ALA A C 1
ATOM 695 O O . ALA A 1 89 ? 17.303 11.946 -8.257 1.00 48.34 89 ALA A O 1
ATOM 696 N N . LEU A 1 90 ? 18.724 11.697 -6.540 1.00 46.62 90 LEU A N 1
ATOM 697 C CA . LEU A 1 90 ? 17.671 11.327 -5.584 1.00 46.62 90 LEU A CA 1
ATOM 698 C C . LEU A 1 90 ? 16.785 12.522 -5.204 1.00 46.62 90 LEU A C 1
ATOM 700 O O . LEU A 1 90 ? 15.574 12.365 -5.061 1.00 46.62 90 LEU A O 1
ATOM 704 N N . LYS A 1 91 ? 17.367 13.725 -5.101 1.00 42.75 91 LYS A N 1
ATOM 705 C CA . LYS A 1 91 ? 16.614 14.969 -4.871 1.00 42.75 91 LYS A CA 1
ATOM 706 C C . LYS A 1 91 ? 15.706 15.311 -6.052 1.00 42.75 91 LYS A C 1
ATOM 708 O O . LYS A 1 91 ? 14.529 15.585 -5.857 1.00 42.75 91 LYS A O 1
ATOM 713 N N . GLU A 1 92 ? 16.237 15.222 -7.270 1.00 51.31 92 GLU A N 1
ATOM 714 C CA . GLU A 1 92 ? 15.487 15.520 -8.497 1.00 51.31 92 GLU A CA 1
ATOM 715 C C . GLU A 1 92 ? 14.308 14.554 -8.708 1.00 51.31 92 GLU A C 1
ATOM 717 O O . GLU A 1 92 ? 13.248 14.965 -9.179 1.00 51.31 92 GLU A O 1
ATOM 722 N N . THR A 1 93 ? 14.449 13.288 -8.300 1.00 50.59 93 THR A N 1
ATOM 723 C CA . THR A 1 93 ? 13.371 12.289 -8.407 1.00 50.59 93 THR A CA 1
ATOM 724 C C . THR A 1 93 ? 12.239 12.553 -7.409 1.00 50.59 93 THR A C 1
ATOM 726 O O . THR A 1 93 ? 11.068 12.495 -7.787 1.00 50.59 93 THR A O 1
ATOM 729 N N . ALA A 1 94 ? 12.564 12.895 -6.157 1.00 45.66 94 ALA A N 1
ATOM 730 C CA . ALA A 1 94 ? 11.565 13.233 -5.139 1.00 45.66 94 ALA A CA 1
ATOM 731 C C . ALA A 1 94 ? 10.777 14.505 -5.510 1.00 45.66 94 ALA A C 1
ATOM 733 O O . ALA A 1 94 ? 9.547 14.499 -5.482 1.00 45.66 94 ALA A O 1
ATOM 734 N N . GLU A 1 95 ? 11.472 15.551 -5.971 1.00 55.12 95 GLU A N 1
ATOM 735 C CA . GLU A 1 95 ? 10.843 16.789 -6.455 1.00 55.12 95 GLU A CA 1
ATOM 736 C C . GLU A 1 95 ? 9.968 16.551 -7.700 1.00 55.12 95 GLU A C 1
ATOM 738 O O . GLU A 1 95 ? 8.932 17.195 -7.877 1.00 55.12 95 GLU A O 1
ATOM 743 N N . SER A 1 96 ? 10.351 15.612 -8.572 1.00 62.59 96 SER A N 1
ATOM 744 C CA . SER A 1 96 ? 9.560 15.250 -9.753 1.00 62.59 96 SER A CA 1
ATOM 745 C C . SER A 1 96 ? 8.247 14.557 -9.390 1.00 62.59 96 SER A C 1
ATOM 747 O O . SER A 1 96 ? 7.239 14.782 -10.061 1.00 62.59 96 SER A O 1
ATOM 749 N N . PHE A 1 97 ? 8.239 13.715 -8.354 1.00 65.06 97 PHE A N 1
ATOM 750 C CA . PHE A 1 97 ? 7.031 12.999 -7.949 1.00 65.06 97 PHE A CA 1
ATOM 751 C C . PHE A 1 97 ? 6.064 13.908 -7.186 1.00 65.06 97 PHE A C 1
ATOM 753 O O . PHE A 1 97 ? 4.862 13.858 -7.428 1.00 65.06 97 PHE A O 1
ATOM 760 N N . GLU A 1 98 ? 6.574 14.814 -6.346 1.00 63.53 98 GLU A N 1
ATOM 761 C CA . GLU A 1 98 ? 5.756 15.854 -5.706 1.00 63.53 98 GLU A CA 1
ATOM 762 C C . GLU A 1 98 ? 5.025 16.727 -6.738 1.00 63.53 98 GLU A C 1
ATOM 764 O O . GLU A 1 98 ? 3.830 16.994 -6.599 1.00 63.53 98 GLU A O 1
ATOM 769 N N . ARG A 1 99 ? 5.708 17.117 -7.823 1.00 71.94 99 ARG A N 1
ATOM 770 C CA . ARG A 1 99 ? 5.090 17.870 -8.927 1.00 71.94 99 ARG A CA 1
ATOM 771 C C . ARG A 1 99 ? 3.990 17.074 -9.623 1.00 71.94 99 ARG A C 1
ATOM 773 O O . ARG A 1 99 ? 2.897 17.609 -9.802 1.00 71.94 99 ARG A O 1
ATOM 780 N N . PHE A 1 100 ? 4.245 15.806 -9.949 1.00 79.44 100 PHE A N 1
ATOM 781 C CA . PHE A 1 100 ? 3.228 14.907 -10.505 1.00 79.44 100 PHE A CA 1
ATOM 782 C C . PHE A 1 100 ? 2.002 14.794 -9.589 1.00 79.44 100 PHE A C 1
ATOM 784 O O . PHE A 1 100 ? 0.879 14.936 -10.062 1.00 79.44 100 PHE A O 1
ATOM 791 N N . LEU A 1 101 ? 2.197 14.624 -8.277 1.00 74.56 101 LEU A N 1
ATOM 792 C CA . LEU A 1 101 ? 1.091 14.554 -7.316 1.00 74.56 101 LEU A CA 1
ATOM 793 C C . LEU A 1 101 ? 0.277 15.856 -7.264 1.00 74.56 101 LEU A C 1
ATOM 795 O O . LEU A 1 101 ? -0.940 15.810 -7.111 1.00 74.56 101 LEU A O 1
ATOM 799 N N . SER A 1 102 ? 0.933 17.011 -7.407 1.00 81.00 102 SER A N 1
ATOM 800 C CA . SER A 1 102 ? 0.267 18.319 -7.352 1.00 81.00 102 SER A CA 1
ATOM 801 C C . SER A 1 102 ? -0.550 18.661 -8.605 1.00 81.00 102 SER A C 1
ATOM 803 O O . SER A 1 102 ? -1.593 19.305 -8.499 1.00 81.00 102 SER A O 1
ATOM 805 N N . ALA A 1 103 ? -0.086 18.251 -9.789 1.00 87.56 103 ALA A N 1
ATOM 806 C CA . ALA A 1 103 ? -0.742 18.532 -11.064 1.00 87.56 103 ALA A CA 1
ATOM 807 C C . ALA A 1 103 ? -0.346 17.476 -12.117 1.00 87.56 103 ALA A C 1
ATOM 809 O O . ALA A 1 103 ? 0.521 17.737 -12.956 1.00 87.56 103 ALA A O 1
ATOM 810 N N . PRO A 1 104 ? -0.975 16.289 -12.104 1.00 84.94 104 PRO A N 1
ATOM 811 C CA . PRO A 1 104 ? -0.551 15.145 -12.919 1.00 84.94 104 PRO A CA 1
ATOM 812 C C . PRO A 1 104 ? -0.730 15.364 -14.425 1.00 84.94 104 PRO A C 1
ATOM 814 O O . PRO A 1 104 ? 0.039 14.829 -15.215 1.00 84.94 104 PRO A O 1
ATOM 817 N N . GLU A 1 105 ? -1.702 16.185 -14.826 1.00 91.56 105 GLU A N 1
ATOM 818 C CA . GLU A 1 105 ? -1.922 16.540 -16.235 1.00 91.56 105 GLU A CA 1
ATOM 819 C C . GLU A 1 105 ? -0.847 17.521 -16.753 1.00 91.56 105 GLU A C 1
ATOM 821 O O . GLU A 1 105 ? -0.497 17.507 -17.930 1.00 91.56 105 GLU A O 1
ATOM 826 N N . THR A 1 106 ? -0.276 18.349 -15.868 1.00 92.12 106 THR A N 1
ATOM 827 C CA . THR A 1 106 ? 0.791 19.314 -16.199 1.00 92.12 106 THR A CA 1
ATOM 828 C C . THR A 1 106 ? 2.184 18.691 -16.093 1.00 92.12 106 THR A C 1
ATOM 830 O O . THR A 1 106 ? 3.091 19.061 -16.840 1.00 92.12 106 THR A O 1
ATOM 833 N N . TYR A 1 107 ? 2.367 17.748 -15.168 1.00 85.44 107 TYR A N 1
ATOM 834 C CA . TYR A 1 107 ? 3.641 17.087 -14.885 1.00 85.44 107 TYR A CA 1
ATOM 835 C C . TYR A 1 107 ? 3.528 15.565 -15.042 1.00 85.44 107 TYR A C 1
ATOM 837 O O . TYR A 1 107 ? 3.731 14.850 -14.060 1.00 85.44 107 TYR A O 1
ATOM 845 N N . PRO A 1 108 ? 3.208 15.049 -16.243 1.00 85.81 108 PRO A N 1
ATOM 846 C CA . PRO A 1 108 ? 3.013 13.620 -16.442 1.00 85.81 108 PRO A CA 1
ATOM 847 C C . PRO A 1 108 ? 4.311 12.835 -16.221 1.00 85.81 108 PRO A C 1
ATOM 849 O O . PRO A 1 108 ? 5.420 13.310 -16.493 1.00 85.81 108 PRO A O 1
ATOM 852 N N . LEU A 1 109 ? 4.168 11.596 -15.754 1.00 81.00 109 LEU A N 1
ATOM 853 C CA . LEU A 1 109 ? 5.275 10.652 -15.656 1.00 81.00 109 LEU A CA 1
ATOM 854 C C . LEU A 1 109 ? 5.713 10.182 -17.048 1.00 81.00 109 LEU A C 1
ATOM 856 O O . LEU A 1 109 ? 4.987 10.286 -18.032 1.00 81.00 109 LEU A O 1
ATOM 860 N N . LYS A 1 110 ? 6.913 9.606 -17.135 1.00 80.38 110 LYS A N 1
ATOM 861 C CA . LYS A 1 110 ? 7.450 9.027 -18.379 1.00 80.38 110 LYS A CA 1
ATOM 862 C C . LYS A 1 110 ? 6.908 7.618 -18.643 1.00 80.38 110 LYS A C 1
ATOM 864 O O . LYS A 1 110 ? 7.667 6.700 -18.940 1.00 80.38 110 LYS A O 1
ATOM 869 N N . THR A 1 111 ? 5.608 7.447 -18.490 1.00 83.06 111 THR A N 1
ATOM 870 C CA . THR A 1 111 ? 4.876 6.224 -18.823 1.00 83.06 111 THR A CA 1
ATOM 871 C C . THR A 1 111 ? 3.999 6.489 -20.051 1.00 83.06 111 THR A C 1
ATOM 873 O O . THR A 1 111 ? 3.692 7.650 -20.331 1.00 83.06 111 THR A O 1
ATOM 876 N N . PRO A 1 112 ? 3.587 5.453 -20.801 1.00 82.81 112 PRO A N 1
ATOM 877 C CA . PRO A 1 112 ? 2.674 5.599 -21.936 1.00 82.81 112 PRO A CA 1
ATOM 878 C C . PRO A 1 112 ? 1.415 6.434 -21.645 1.00 82.81 112 PRO A C 1
ATOM 880 O O . PRO A 1 112 ? 1.020 7.253 -22.470 1.00 82.81 112 PRO A O 1
ATOM 883 N N . SER A 1 113 ? 0.806 6.258 -20.473 1.00 82.75 113 SER A N 1
ATOM 884 C CA . SER A 1 113 ? -0.372 7.012 -20.019 1.00 82.75 113 SER A CA 1
ATOM 885 C C . SER A 1 113 ? -0.053 8.358 -19.367 1.00 82.75 113 SER A C 1
ATOM 887 O O . SER A 1 113 ? -0.972 9.113 -19.049 1.00 82.75 113 SER A O 1
ATOM 889 N N . GLY A 1 114 ? 1.219 8.652 -19.096 1.00 85.00 114 GLY A N 1
ATOM 890 C CA . GLY A 1 114 ? 1.618 9.796 -18.278 1.00 85.00 114 GLY A CA 1
ATOM 891 C C . GLY A 1 114 ? 1.303 9.648 -16.783 1.00 85.00 114 GLY A C 1
ATOM 892 O O . GLY A 1 114 ? 1.501 10.597 -16.024 1.00 85.00 114 GLY A O 1
ATOM 893 N N . LYS A 1 115 ? 0.808 8.484 -16.339 1.00 84.75 115 LYS A N 1
ATOM 894 C CA . LYS A 1 115 ? 0.380 8.191 -14.957 1.00 84.75 115 LYS A CA 1
ATOM 895 C C . LYS A 1 115 ? 1.159 7.013 -14.374 1.00 84.75 115 LYS A C 1
ATOM 897 O O . LYS A 1 115 ? 1.963 6.384 -15.057 1.00 84.75 115 LYS A O 1
ATOM 902 N N . VAL A 1 116 ? 0.951 6.706 -13.096 1.00 81.38 116 VAL A N 1
ATOM 903 C CA . VAL A 1 116 ? 1.474 5.457 -12.524 1.00 81.38 116 VAL A CA 1
ATOM 904 C C . VAL A 1 116 ? 0.718 4.299 -13.171 1.00 81.38 116 VAL A C 1
ATOM 906 O O . VAL A 1 116 ? -0.500 4.205 -13.038 1.00 81.38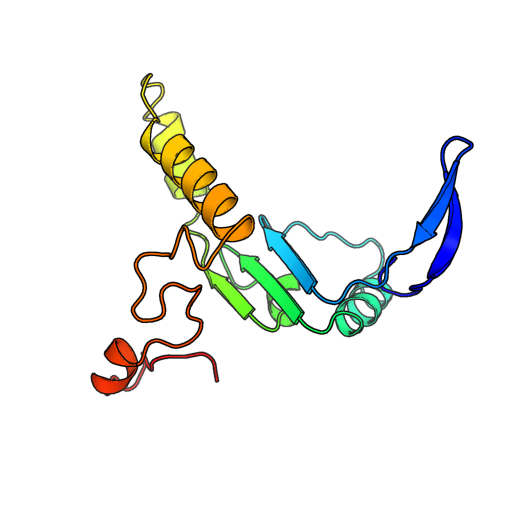 116 VAL A O 1
ATOM 909 N N . GLU A 1 117 ? 1.435 3.447 -13.898 1.00 72.94 117 GLU A N 1
ATOM 910 C CA . GLU A 1 117 ? 0.855 2.284 -14.559 1.00 72.94 117 GLU A CA 1
ATOM 911 C C . GLU A 1 117 ? 1.044 1.060 -13.690 1.00 72.94 117 GLU A C 1
ATOM 913 O O . GLU A 1 117 ? 2.164 0.708 -13.324 1.00 72.94 117 GLU A O 1
ATOM 918 N N . LEU A 1 118 ? -0.073 0.419 -13.366 1.00 71.75 118 LEU A N 1
ATOM 919 C CA . LEU A 1 118 ? -0.043 -0.852 -12.670 1.00 71.75 118 LEU A CA 1
ATOM 920 C C . LEU A 1 118 ? 0.237 -1.984 -13.649 1.00 71.75 118 LEU A C 1
ATOM 922 O O . LEU A 1 118 ? 0.973 -2.877 -13.275 1.00 71.75 118 LEU A O 1
ATOM 926 N N . PHE A 1 119 ? -0.296 -1.915 -14.877 1.00 79.56 119 PHE A N 1
ATOM 927 C CA . PHE A 1 119 ? -0.163 -2.936 -15.918 1.00 79.56 119 PHE A CA 1
ATOM 928 C C . PHE A 1 119 ? 0.696 -2.443 -17.085 1.00 79.56 119 PHE A C 1
ATOM 930 O O . PHE A 1 119 ? 0.464 -1.354 -17.612 1.00 79.56 119 PHE A O 1
ATOM 937 N N . SER A 1 120 ? 1.632 -3.271 -17.555 1.00 79.56 120 SER A N 1
ATOM 938 C CA . SER A 1 120 ? 2.446 -2.977 -18.737 1.00 79.56 120 SER A CA 1
ATOM 939 C C . SER A 1 120 ? 1.987 -3.785 -19.949 1.00 79.56 120 SER A C 1
ATOM 941 O O . SER A 1 120 ? 2.318 -4.964 -20.097 1.00 79.56 120 SER A O 1
ATOM 943 N N . LYS A 1 121 ? 1.281 -3.121 -20.874 1.00 83.31 121 LYS A N 1
ATOM 944 C CA . LYS A 1 121 ? 0.882 -3.720 -22.159 1.00 83.31 121 LYS A CA 1
ATOM 945 C C . LYS A 1 121 ? 2.086 -4.184 -22.977 1.00 83.31 121 LYS A C 1
ATOM 947 O O . LYS A 1 121 ? 2.049 -5.266 -23.545 1.00 83.31 121 LYS A O 1
ATOM 952 N N . THR A 1 122 ? 3.162 -3.404 -22.980 1.00 83.62 122 THR A N 1
ATOM 953 C CA . THR A 1 122 ? 4.401 -3.750 -23.684 1.00 83.62 122 THR A CA 1
ATOM 954 C C . THR A 1 122 ? 4.983 -5.075 -23.192 1.00 83.62 122 THR A C 1
ATOM 956 O O . THR A 1 122 ? 5.350 -5.909 -24.011 1.00 83.62 122 THR A O 1
ATOM 959 N N . ILE A 1 123 ? 5.037 -5.288 -21.870 1.00 80.00 123 ILE A N 1
ATOM 960 C CA . ILE A 1 123 ? 5.530 -6.548 -21.292 1.00 80.00 123 ILE A CA 1
ATOM 961 C C . ILE A 1 123 ? 4.552 -7.692 -21.582 1.00 80.00 123 ILE A C 1
ATOM 963 O O . ILE A 1 123 ? 4.984 -8.770 -21.978 1.00 80.00 123 ILE A O 1
ATOM 967 N N . ALA A 1 124 ? 3.240 -7.463 -21.446 1.00 82.75 124 ALA A N 1
ATOM 968 C CA . ALA A 1 124 ? 2.232 -8.475 -21.767 1.00 82.75 124 ALA A CA 1
ATOM 969 C C . ALA A 1 124 ? 2.314 -8.951 -23.227 1.00 82.75 124 ALA A C 1
ATOM 971 O O . ALA A 1 124 ? 2.221 -10.150 -23.488 1.00 82.75 124 ALA A O 1
ATOM 972 N N . ASP A 1 125 ? 2.534 -8.028 -24.165 1.00 89.19 125 ASP A N 1
ATOM 973 C CA . ASP A 1 125 ? 2.625 -8.319 -25.598 1.00 89.19 125 ASP A CA 1
ATOM 974 C C . ASP A 1 125 ? 3.880 -9.159 -25.950 1.00 89.19 125 ASP A C 1
ATOM 976 O O . ASP A 1 125 ? 3.935 -9.743 -27.033 1.00 89.19 125 ASP A O 1
ATOM 980 N N . PHE A 1 126 ? 4.863 -9.296 -25.045 1.00 89.38 126 PHE A N 1
ATOM 981 C CA . PHE A 1 126 ? 5.996 -10.220 -25.222 1.00 89.38 126 PHE A CA 1
ATOM 982 C C . PHE A 1 126 ? 5.631 -11.694 -25.010 1.00 89.38 126 PHE A C 1
ATOM 984 O O . PHE A 1 126 ? 6.377 -12.568 -25.450 1.00 89.38 126 P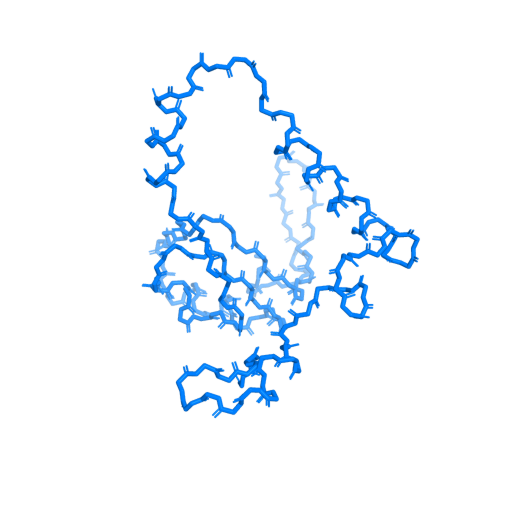HE A O 1
ATOM 991 N N . GLY A 1 127 ? 4.498 -11.992 -24.366 1.00 85.12 127 GLY A N 1
ATOM 992 C CA . GLY A 1 127 ? 4.001 -13.363 -24.228 1.00 85.12 127 GLY A CA 1
ATOM 993 C C . GLY A 1 127 ? 4.876 -14.279 -23.365 1.00 85.12 127 GLY A C 1
ATOM 994 O O . GLY A 1 127 ? 4.870 -15.493 -23.570 1.00 85.12 127 GLY A O 1
ATOM 995 N N . TYR A 1 128 ? 5.640 -13.728 -22.417 1.00 81.25 128 TYR A N 1
ATOM 996 C CA . TYR A 1 128 ? 6.440 -14.534 -21.496 1.00 81.25 128 TYR A CA 1
ATOM 997 C C . TYR A 1 128 ? 5.555 -15.359 -20.562 1.00 81.25 128 TYR A C 1
ATOM 999 O O . TYR A 1 128 ? 4.591 -14.858 -19.983 1.00 81.25 128 TYR A O 1
ATOM 1007 N N . GLN A 1 129 ? 5.912 -16.632 -20.397 1.00 73.25 129 GLN A N 1
ATOM 1008 C CA . GLN A 1 129 ? 5.131 -17.595 -19.619 1.00 73.25 129 GLN A CA 1
ATOM 1009 C C . GLN A 1 129 ? 5.109 -17.265 -18.114 1.00 73.25 129 GLN A C 1
ATOM 1011 O O . GLN A 1 129 ? 4.156 -17.607 -17.419 1.00 73.25 129 GLN A O 1
ATOM 1016 N N . ASP A 1 130 ? 6.151 -16.604 -17.615 1.00 75.62 130 ASP A N 1
ATOM 1017 C CA . ASP A 1 130 ? 6.407 -16.300 -16.205 1.00 75.62 130 ASP A CA 1
ATOM 1018 C C . ASP A 1 130 ? 6.418 -14.793 -15.888 1.00 75.62 130 ASP A C 1
ATOM 1020 O O . ASP A 1 130 ? 6.519 -14.406 -14.725 1.00 75.62 130 ASP A O 1
ATOM 1024 N N . CYS A 1 131 ? 6.290 -13.932 -16.903 1.00 63.97 131 CYS A N 1
ATOM 1025 C CA . CYS A 1 131 ? 6.406 -12.481 -16.761 1.00 63.97 131 CYS A CA 1
ATOM 1026 C C . CYS A 1 131 ? 5.356 -11.752 -17.617 1.00 63.97 131 CYS A C 1
ATOM 1028 O O . CYS A 1 131 ? 5.667 -11.111 -18.620 1.00 63.97 131 CYS A O 1
ATOM 1030 N N . GLY A 1 132 ? 4.084 -11.890 -17.230 1.00 75.94 132 GLY A N 1
ATOM 1031 C CA . GLY A 1 132 ? 2.977 -11.143 -17.831 1.00 75.94 132 GLY A CA 1
ATOM 1032 C C . GLY A 1 132 ? 2.945 -9.677 -17.385 1.00 75.94 132 GLY A C 1
ATOM 1033 O O . GLY A 1 132 ? 3.621 -9.276 -16.441 1.00 75.94 132 GLY A O 1
ATOM 1034 N N . GLY A 1 133 ? 2.103 -8.866 -18.024 1.00 69.31 133 GLY A N 1
ATOM 1035 C CA . GLY A 1 133 ? 2.021 -7.429 -17.749 1.00 69.31 133 GLY A CA 1
ATOM 1036 C C . GLY A 1 133 ? 1.342 -7.004 -16.441 1.00 69.31 133 GLY A C 1
ATOM 1037 O O . GLY A 1 133 ? 0.996 -5.837 -16.409 1.00 69.31 133 GLY A O 1
ATOM 1038 N N . HIS A 1 134 ? 1.130 -7.904 -15.456 1.00 54.72 134 HIS A N 1
ATOM 1039 C CA . HIS A 1 134 ? 0.473 -7.771 -14.120 1.00 54.72 134 HIS A CA 1
ATOM 1040 C C . HIS A 1 134 ? 0.128 -6.345 -13.629 1.00 54.72 134 HIS A C 1
ATOM 1042 O O . HIS A 1 134 ? 0.963 -5.472 -13.799 1.00 54.72 134 HIS A O 1
ATOM 1048 N N . PRO A 1 135 ? -1.018 -6.127 -12.934 1.00 47.47 135 PRO A N 1
ATOM 1049 C CA . PRO A 1 135 ? -1.478 -6.992 -11.848 1.00 47.47 135 PRO A CA 1
ATOM 1050 C C . PRO A 1 135 ? -2.825 -7.660 -12.159 1.00 47.47 135 PRO A C 1
ATOM 1052 O O . PRO A 1 135 ? -3.792 -6.991 -12.514 1.00 47.47 135 PRO A O 1
ATOM 1055 N N . ALA A 1 136 ? -2.858 -8.989 -12.055 1.00 51.12 136 ALA A N 1
ATOM 1056 C CA . ALA A 1 136 ? -4.077 -9.779 -11.909 1.00 51.12 136 ALA A CA 1
ATOM 1057 C C . ALA A 1 136 ? -4.662 -9.631 -10.500 1.00 51.12 136 ALA A C 1
ATOM 1059 O O . ALA A 1 136 ? -3.847 -9.441 -9.567 1.00 51.12 136 ALA A O 1
#